Protein AF-W2T101-F1 (afdb_monomer_lite)

Secondary structure (DSSP, 8-state):
--EEEEEE--SS-GGG-EEEEEETT-EEEEEES--TT-S--EEEEEE--SEEEE-TTT--EEEEETTEEEEES-GGGGGT-HHHHHHT-EEEE-TT--SS-EEEEEETTEEEEE-TTS-EEEEE--THHHHHHHHHHTT-HHHHHHHHHHH--HHHHHHHHHH-

Organism: Necator americanus (NCBI:txid51031)

Radius of gyration: 15.48 Å; chains: 1; bounding box: 34×42×39 Å

pLDDT: mean 94.25, std 4.8, range [69.44, 98.38]

Structure (mmCIF, N/CA/C/O backbone):
data_AF-W2T101-F1
#
_entry.id   AF-W2T101-F1
#
loop_
_atom_site.group_PDB
_atom_site.id
_atom_site.type_symbol
_atom_site.label_atom_id
_atom_site.label_alt_id
_atom_site.label_comp_id
_atom_site.label_asym_id
_atom_site.label_entity_id
_atom_site.label_seq_id
_atom_site.pdbx_PDB_ins_code
_atom_site.Cartn_x
_atom_site.Cartn_y
_atom_site.Cartn_z
_atom_site.occupancy
_atom_site.B_iso_or_equiv
_atom_site.auth_seq_id
_atom_site.auth_comp_id
_atom_site.auth_asym_id
_atom_site.auth_atom_id
_atom_site.pdbx_PDB_model_num
ATOM 1 N N . ARG A 1 1 ? -1.918 23.719 -1.508 1.00 80.31 1 ARG A N 1
ATOM 2 C CA . ARG A 1 1 ? -1.043 22.685 -2.098 1.00 80.31 1 ARG A CA 1
ATOM 3 C C . ARG A 1 1 ? -1.789 22.065 -3.254 1.00 80.31 1 ARG A C 1
ATOM 5 O O . ARG A 1 1 ? -2.961 21.752 -3.078 1.00 80.31 1 ARG A O 1
ATOM 12 N N . GLU A 1 2 ? -1.154 21.980 -4.411 1.00 94.25 2 GLU A N 1
ATOM 13 C CA . GLU A 1 2 ? -1.761 21.376 -5.592 1.00 94.25 2 GLU A CA 1
ATOM 14 C C . GLU A 1 2 ? -1.752 19.852 -5.441 1.00 94.25 2 GLU A C 1
ATOM 16 O O . GLU A 1 2 ? -0.748 19.282 -5.014 1.00 94.25 2 GLU A O 1
ATOM 21 N N . ILE A 1 3 ? -2.883 19.206 -5.726 1.00 96.19 3 ILE A N 1
ATOM 22 C CA . ILE A 1 3 ? -3.001 17.744 -5.736 1.00 96.19 3 ILE A CA 1
ATOM 23 C C . ILE A 1 3 ? -2.702 17.280 -7.158 1.00 96.19 3 ILE A C 1
ATOM 25 O O . ILE A 1 3 ? -3.375 17.710 -8.090 1.00 96.19 3 ILE A O 1
ATOM 29 N N . LEU A 1 4 ? -1.716 16.397 -7.315 1.00 95.88 4 LEU A N 1
ATOM 30 C CA . LEU A 1 4 ? -1.270 15.925 -8.630 1.00 95.88 4 LEU A CA 1
ATOM 31 C C . LEU A 1 4 ? -1.926 14.605 -9.049 1.00 95.88 4 LEU A C 1
ATOM 33 O O . LEU A 1 4 ? -2.053 14.322 -10.236 1.00 95.88 4 LEU A O 1
ATOM 37 N N . GLU A 1 5 ? -2.319 13.777 -8.084 1.00 96.06 5 GLU A N 1
ATOM 38 C CA . GLU A 1 5 ? -2.957 12.481 -8.323 1.00 96.06 5 GLU A CA 1
ATOM 39 C C . GLU A 1 5 ? -3.786 12.092 -7.101 1.00 96.06 5 GLU A C 1
ATOM 41 O O . GLU A 1 5 ? -3.426 12.413 -5.964 1.00 96.06 5 GLU A O 1
ATOM 46 N N . LEU A 1 6 ? -4.879 11.372 -7.343 1.00 96.56 6 LEU A N 1
ATOM 47 C CA . LEU A 1 6 ? -5.729 10.784 -6.318 1.00 96.56 6 LEU A CA 1
ATOM 48 C C . LEU A 1 6 ? -6.179 9.384 -6.742 1.00 96.56 6 LEU A C 1
ATOM 50 O O . LEU A 1 6 ? -6.402 9.120 -7.922 1.00 96.56 6 LEU A O 1
ATOM 54 N N . THR A 1 7 ? -6.339 8.495 -5.770 1.00 97.50 7 THR A N 1
ATOM 55 C CA . THR A 1 7 ? -6.857 7.139 -5.956 1.00 97.50 7 THR A CA 1
ATOM 56 C C . THR A 1 7 ? -7.676 6.724 -4.737 1.00 97.50 7 THR A C 1
ATOM 58 O O . THR A 1 7 ? -7.422 7.170 -3.618 1.00 97.50 7 THR A O 1
ATOM 61 N N . LEU A 1 8 ? -8.700 5.900 -4.941 1.00 97.25 8 LEU A N 1
ATOM 62 C CA . LEU A 1 8 ? -9.662 5.508 -3.910 1.00 97.25 8 LEU A CA 1
ATOM 63 C C . LEU A 1 8 ? -9.600 3.997 -3.697 1.00 97.25 8 LEU A C 1
ATOM 65 O O . LEU A 1 8 ? -9.585 3.248 -4.675 1.00 97.25 8 LEU A O 1
ATOM 69 N N . SER A 1 9 ? -9.617 3.549 -2.441 1.00 97.06 9 SER A N 1
ATOM 70 C CA . SER A 1 9 ? -9.716 2.122 -2.126 1.00 97.06 9 SER A CA 1
ATOM 71 C C . SER A 1 9 ? -11.029 1.534 -2.663 1.00 97.06 9 SER A C 1
ATOM 73 O O . SER A 1 9 ? -12.048 2.223 -2.676 1.00 97.06 9 SER A O 1
ATOM 75 N N . GLN A 1 10 ? -11.024 0.282 -3.138 1.00 93.19 10 GLN A N 1
ATOM 76 C CA . GLN A 1 10 ? -12.163 -0.316 -3.862 1.00 93.19 10 GLN A CA 1
ATOM 77 C C . GLN A 1 10 ? -12.807 -1.526 -3.160 1.00 93.19 10 GLN A C 1
ATOM 79 O O . GLN A 1 10 ? -13.957 -1.853 -3.446 1.00 93.19 10 GLN A O 1
ATOM 84 N N . CYS A 1 11 ? -12.177 -2.091 -2.131 1.00 91.88 11 CYS A N 1
ATOM 85 C CA . CYS A 1 11 ? -12.676 -3.248 -1.369 1.00 91.88 11 CYS A CA 1
ATOM 86 C C . CYS A 1 11 ? -13.237 -2.853 0.011 1.00 91.88 11 CYS A C 1
ATOM 88 O O . CYS A 1 11 ? -13.007 -1.734 0.472 1.00 91.88 11 CYS A O 1
ATOM 90 N N . GLY A 1 12 ? -13.937 -3.758 0.696 1.00 88.25 12 GLY A N 1
ATOM 91 C CA . GLY A 1 12 ? -14.432 -3.529 2.062 1.00 88.25 12 GLY A CA 1
ATOM 92 C C . GLY A 1 12 ? -15.658 -2.610 2.150 1.00 88.25 12 GLY A C 1
ATOM 93 O O . GLY A 1 12 ? -16.343 -2.352 1.158 1.00 88.25 12 GLY A O 1
ATOM 94 N N . LYS A 1 13 ? -15.975 -2.134 3.361 1.00 90.56 13 LYS A N 1
ATOM 95 C CA . LYS A 1 13 ? -17.189 -1.340 3.608 1.00 90.56 13 LYS A CA 1
ATOM 96 C C . LYS A 1 13 ? -17.016 0.103 3.136 1.00 90.56 13 LYS A C 1
ATOM 98 O O . LYS A 1 13 ? -15.958 0.707 3.292 1.00 90.56 13 LYS A O 1
ATOM 103 N N . LEU A 1 14 ? -18.109 0.724 2.683 1.00 88.50 14 LEU A N 1
ATOM 104 C CA . LEU A 1 14 ? -18.124 2.149 2.311 1.00 88.50 14 LEU A CA 1
ATOM 105 C C . LEU A 1 14 ? -17.672 3.069 3.455 1.00 88.50 14 LEU A C 1
ATOM 107 O O . LEU A 1 14 ? -17.056 4.106 3.222 1.00 88.50 14 LEU A O 1
ATOM 111 N N . THR A 1 15 ? -17.949 2.682 4.701 1.00 89.38 15 THR A N 1
ATOM 112 C CA . THR A 1 15 ? -17.563 3.441 5.898 1.00 89.38 15 THR A CA 1
ATOM 113 C C . THR A 1 15 ? -16.063 3.417 6.187 1.00 89.38 15 THR A C 1
ATOM 115 O O . THR A 1 15 ? -15.600 4.242 6.968 1.00 89.38 15 THR A O 1
ATOM 118 N N . GLU A 1 16 ? -15.325 2.496 5.571 1.00 89.75 16 GLU A N 1
ATOM 119 C CA . GLU A 1 16 ? -13.884 2.274 5.751 1.00 89.75 16 GLU A CA 1
ATOM 120 C C . GLU A 1 16 ? -13.080 2.776 4.536 1.00 89.75 16 GLU A C 1
ATOM 122 O O . GLU A 1 16 ? -11.869 2.593 4.467 1.00 89.75 16 GLU A O 1
ATOM 127 N N . ARG A 1 17 ? -13.738 3.433 3.568 1.00 94.69 17 ARG A N 1
ATOM 128 C CA . ARG A 1 17 ? -13.095 3.967 2.361 1.00 94.69 17 ARG A CA 1
ATOM 129 C C . ARG A 1 17 ? -11.979 4.955 2.702 1.00 94.69 17 ARG A C 1
ATOM 131 O O . ARG A 1 17 ? -12.181 5.912 3.460 1.00 94.69 17 ARG A O 1
ATOM 138 N N . ILE A 1 18 ? -10.834 4.748 2.056 1.00 96.75 18 ILE A N 1
ATOM 139 C CA . ILE A 1 18 ? -9.652 5.600 2.151 1.00 96.75 18 ILE A CA 1
ATOM 140 C C . ILE A 1 18 ? -9.361 6.193 0.775 1.00 96.75 18 ILE A C 1
ATOM 142 O O . ILE A 1 18 ? -9.316 5.481 -0.229 1.00 96.75 18 ILE A O 1
ATOM 146 N N . LEU A 1 19 ? -9.150 7.505 0.745 1.00 97.25 19 LEU A N 1
ATOM 147 C CA . LEU A 1 19 ? -8.611 8.234 -0.395 1.00 97.25 19 LEU A CA 1
ATOM 148 C C . LEU A 1 19 ? -7.102 8.391 -0.192 1.00 97.25 19 LEU A C 1
ATOM 150 O O . LEU A 1 19 ? -6.691 8.870 0.860 1.00 97.25 19 LEU A O 1
ATOM 154 N N . ALA A 1 20 ? -6.288 8.029 -1.177 1.00 98.25 20 ALA A N 1
ATOM 155 C CA . ALA A 1 20 ? -4.860 8.326 -1.206 1.00 98.25 20 ALA A CA 1
ATOM 156 C C . ALA A 1 20 ? -4.578 9.376 -2.281 1.00 98.25 20 ALA A C 1
ATOM 158 O O . ALA A 1 20 ? -5.200 9.364 -3.341 1.00 98.25 20 ALA A O 1
ATOM 159 N N . PHE A 1 21 ? -3.663 10.298 -2.012 1.00 97.62 21 PHE A N 1
ATOM 160 C CA . PHE A 1 21 ? -3.306 11.354 -2.952 1.00 97.62 21 PHE A CA 1
ATOM 161 C C . PHE A 1 21 ? -1.879 11.837 -2.720 1.00 97.62 21 PHE A C 1
ATOM 163 O O . PHE A 1 21 ? -1.332 11.694 -1.622 1.00 97.62 21 PHE A O 1
ATOM 170 N N . ARG A 1 22 ? -1.285 12.428 -3.758 1.00 96.75 22 ARG A N 1
ATOM 171 C CA . ARG A 1 22 ? 0.012 13.107 -3.662 1.00 96.75 22 ARG A CA 1
ATOM 172 C C . ARG A 1 22 ? -0.097 14.578 -4.023 1.00 96.75 22 ARG A C 1
ATOM 174 O O . ARG A 1 22 ? -0.885 14.952 -4.895 1.00 96.75 22 ARG A O 1
ATOM 181 N N . ASP A 1 23 ? 0.695 15.397 -3.345 1.00 95.31 23 ASP A N 1
ATOM 182 C CA . ASP A 1 23 ? 0.777 16.832 -3.600 1.00 95.31 23 ASP A CA 1
ATOM 183 C C . ASP A 1 23 ? 2.024 17.215 -4.418 1.00 95.31 23 ASP A C 1
ATOM 185 O O . ASP A 1 23 ? 2.893 16.387 -4.705 1.00 95.31 23 ASP A O 1
ATOM 189 N N . SER A 1 24 ? 2.092 18.486 -4.818 1.00 94.62 24 SER A N 1
ATOM 190 C CA . SER A 1 24 ? 3.239 19.089 -5.510 1.00 94.62 24 SER A CA 1
ATOM 191 C C . SER A 1 24 ? 4.558 19.014 -4.731 1.00 94.62 24 SER A C 1
ATOM 193 O O . SER A 1 24 ? 5.619 19.117 -5.339 1.00 94.62 24 SER A O 1
ATOM 195 N N . ASP A 1 25 ? 4.507 18.792 -3.413 1.00 92.62 25 ASP A N 1
ATOM 196 C CA . ASP A 1 25 ? 5.678 18.659 -2.534 1.00 92.62 25 ASP A CA 1
ATOM 197 C C . ASP A 1 25 ? 6.139 17.188 -2.423 1.00 92.62 25 ASP A C 1
ATOM 199 O O . ASP A 1 25 ? 6.900 16.820 -1.523 1.00 92.62 25 ASP A O 1
ATOM 203 N N . ALA A 1 26 ? 5.637 16.326 -3.315 1.00 89.75 26 ALA A N 1
ATOM 204 C CA . ALA A 1 26 ? 5.858 14.886 -3.339 1.00 89.75 26 ALA A CA 1
ATOM 205 C C . ALA A 1 26 ? 5.441 14.165 -2.045 1.00 89.75 26 ALA A C 1
ATOM 207 O O . ALA A 1 26 ? 5.910 13.055 -1.792 1.00 89.75 26 ALA A O 1
ATOM 208 N N . ALA A 1 27 ? 4.573 14.749 -1.210 1.00 96.25 27 ALA A N 1
ATOM 209 C CA . ALA A 1 27 ? 4.040 14.060 -0.043 1.00 96.25 27 ALA A CA 1
ATOM 210 C C . ALA A 1 27 ? 2.930 13.093 -0.463 1.00 96.25 27 ALA A C 1
ATOM 212 O O . ALA A 1 27 ? 2.052 13.450 -1.240 1.00 96.25 27 ALA A O 1
ATOM 213 N N . VAL A 1 28 ? 2.936 11.886 0.105 1.00 97.81 28 VAL A N 1
ATOM 214 C CA . VAL A 1 28 ? 1.842 10.916 -0.023 1.00 97.81 28 VAL A CA 1
ATOM 215 C C . VAL A 1 28 ? 0.971 11.017 1.214 1.00 97.81 28 VAL A C 1
ATOM 217 O O . VAL A 1 28 ? 1.451 10.833 2.339 1.00 97.81 28 VAL A O 1
ATOM 220 N N . LEU A 1 29 ? -0.309 11.301 1.013 1.00 97.81 29 LEU A N 1
ATOM 221 C CA . LEU A 1 29 ? -1.293 11.443 2.071 1.00 97.81 29 LEU A CA 1
ATOM 222 C C . LEU A 1 29 ? -2.446 10.468 1.869 1.00 97.81 29 LEU A C 1
ATOM 224 O O . LEU A 1 29 ? -2.799 10.113 0.747 1.00 97.81 29 LEU A O 1
ATOM 228 N N . VAL A 1 30 ? -3.059 10.076 2.980 1.00 97.75 30 VAL A N 1
ATOM 229 C CA . VAL A 1 30 ? -4.311 9.324 2.990 1.00 97.75 30 VAL A CA 1
ATOM 230 C C . VAL A 1 30 ? -5.352 10.038 3.827 1.00 97.75 30 VAL A C 1
ATOM 232 O O . VAL A 1 30 ? -5.024 10.684 4.826 1.00 97.75 30 VAL A O 1
ATOM 235 N N . ALA A 1 31 ? -6.610 9.913 3.423 1.00 96.06 31 ALA A N 1
ATOM 236 C CA . ALA A 1 31 ? -7.752 10.500 4.091 1.00 96.06 31 ALA A CA 1
ATOM 237 C C . ALA A 1 31 ? -8.882 9.485 4.281 1.00 96.06 31 ALA A C 1
ATOM 239 O O . ALA A 1 31 ? -9.218 8.739 3.361 1.00 96.06 31 ALA A O 1
ATOM 240 N N . LYS A 1 32 ? -9.512 9.497 5.459 1.00 94.75 32 LYS A N 1
ATOM 241 C CA . LYS A 1 32 ? -10.775 8.779 5.680 1.00 94.75 32 LYS A CA 1
ATOM 242 C C . LYS A 1 32 ? -11.899 9.507 4.946 1.00 94.75 32 LYS A C 1
ATOM 244 O O . LYS A 1 32 ? -12.086 10.703 5.156 1.00 94.75 32 LYS A O 1
ATOM 249 N N . VAL A 1 33 ? -12.662 8.789 4.120 1.00 92.75 33 VAL A N 1
ATOM 250 C CA . VAL A 1 33 ? -13.781 9.377 3.360 1.00 92.75 33 VAL A CA 1
ATOM 251 C C . VAL A 1 33 ? -14.967 9.680 4.273 1.00 92.75 33 VAL A C 1
ATOM 253 O O . VAL A 1 33 ? -15.548 10.760 4.208 1.00 92.75 33 VAL A O 1
ATOM 256 N N . LYS A 1 34 ? -15.319 8.752 5.170 1.00 87.19 34 LYS A N 1
ATOM 257 C CA . LYS A 1 34 ? -16.326 9.015 6.201 1.00 87.19 34 LYS A CA 1
ATOM 258 C C . LYS A 1 34 ? -15.677 9.779 7.347 1.00 87.19 34 LYS A C 1
ATOM 260 O O . LYS A 1 34 ? -14.806 9.251 8.028 1.00 87.19 34 LYS A O 1
ATOM 265 N N . THR A 1 35 ? -16.132 11.005 7.586 1.00 78.12 35 THR A N 1
ATOM 266 C CA . THR A 1 35 ? -15.476 11.917 8.534 1.00 78.12 35 THR A CA 1
ATOM 267 C C . THR A 1 35 ? -16.311 12.279 9.763 1.00 78.12 35 THR A C 1
ATOM 269 O O . THR A 1 35 ? -15.823 12.996 10.638 1.00 78.12 35 THR A O 1
ATOM 272 N N . TYR A 1 36 ? -17.568 11.832 9.844 1.00 78.94 36 TYR A N 1
ATOM 273 C CA . TYR A 1 36 ? -18.447 12.157 10.972 1.00 78.94 36 TYR A CA 1
ATOM 274 C C . TYR A 1 36 ? -17.860 11.632 12.289 1.00 78.94 36 TYR A C 1
ATOM 276 O O . TYR A 1 36 ? -17.561 10.446 12.398 1.00 78.94 36 TYR A O 1
ATOM 284 N N . GLY A 1 37 ? -17.668 12.523 13.266 1.00 72.75 37 GLY A N 1
ATOM 285 C CA . GLY A 1 37 ? -17.081 12.188 14.568 1.00 72.75 37 GLY A CA 1
ATOM 286 C C . GLY A 1 37 ? -15.575 11.884 14.563 1.00 72.75 37 GLY A C 1
ATOM 287 O O . GLY A 1 37 ? -15.037 11.534 15.607 1.00 72.75 37 GLY A O 1
ATOM 288 N N . ILE A 1 38 ? -14.872 12.022 13.430 1.00 75.50 38 ILE A N 1
ATOM 289 C CA . ILE A 1 38 ? -13.429 11.741 13.336 1.00 75.50 38 ILE A CA 1
ATOM 290 C C . ILE A 1 38 ? -12.627 13.046 13.390 1.00 75.50 38 ILE A C 1
ATOM 292 O O . ILE A 1 38 ? -12.784 13.909 12.519 1.00 75.50 38 ILE A O 1
ATOM 296 N N . ALA A 1 39 ? -11.745 13.161 14.389 1.00 69.44 39 ALA A N 1
ATOM 297 C CA . ALA A 1 39 ? -10.860 14.312 14.581 1.00 69.44 39 ALA A CA 1
ATOM 298 C C . ALA A 1 39 ? -9.688 14.323 13.581 1.00 69.44 39 ALA A C 1
ATOM 300 O O . ALA A 1 39 ? -9.501 15.302 12.860 1.00 69.44 39 ALA A O 1
ATOM 301 N N . GLN A 1 40 ? -8.936 13.220 13.470 1.00 73.75 40 GLN A N 1
ATOM 302 C CA . GLN A 1 40 ? -7.829 13.104 12.515 1.00 73.75 40 GLN A CA 1
ATOM 303 C C . GLN A 1 40 ? -8.289 12.426 11.223 1.00 73.75 40 GLN A C 1
ATOM 305 O O . GLN A 1 40 ? -8.518 11.219 11.171 1.00 73.75 40 GLN A O 1
ATOM 310 N N . ARG A 1 41 ? -8.427 13.229 10.167 1.00 87.75 41 ARG A N 1
ATOM 311 C CA . ARG A 1 41 ? -9.018 12.792 8.894 1.00 87.75 41 ARG A CA 1
ATOM 312 C C . ARG A 1 41 ? -7.998 12.535 7.802 1.00 87.75 41 ARG A C 1
ATOM 314 O O . ARG A 1 41 ? -8.290 11.747 6.917 1.00 87.75 41 ARG A O 1
ATOM 321 N N . ILE A 1 42 ? -6.838 13.189 7.871 1.00 94.88 42 ILE A N 1
ATOM 322 C CA . ILE A 1 42 ? -5.781 13.143 6.857 1.00 94.88 42 ILE A CA 1
ATOM 323 C C . ILE A 1 42 ? -4.444 12.874 7.547 1.00 94.88 42 ILE A C 1
ATOM 325 O O . ILE A 1 42 ? -4.168 13.429 8.614 1.00 94.88 42 ILE A O 1
ATOM 329 N N . ALA A 1 43 ? -3.603 12.035 6.951 1.00 96.31 43 ALA A N 1
ATOM 330 C CA . ALA A 1 43 ? -2.259 11.771 7.440 1.00 96.31 43 ALA A CA 1
ATOM 331 C C . ALA A 1 43 ? -1.270 11.565 6.288 1.00 96.31 43 ALA A C 1
ATOM 333 O O . ALA A 1 43 ? -1.569 10.872 5.321 1.00 96.31 43 ALA A O 1
ATOM 334 N N . LYS A 1 44 ? -0.069 12.140 6.418 1.00 97.12 44 LYS A N 1
ATOM 335 C CA . LYS A 1 44 ? 1.078 11.817 5.558 1.00 97.12 44 LYS A CA 1
ATOM 336 C C . LYS A 1 44 ? 1.601 10.413 5.893 1.00 97.12 44 LYS A C 1
ATOM 338 O O . LYS A 1 44 ? 1.845 10.145 7.071 1.00 97.12 44 LYS A O 1
ATOM 343 N N . ILE A 1 45 ? 1.788 9.574 4.872 1.00 98.00 45 ILE A N 1
ATOM 344 C CA . ILE A 1 45 ? 2.271 8.181 4.981 1.00 9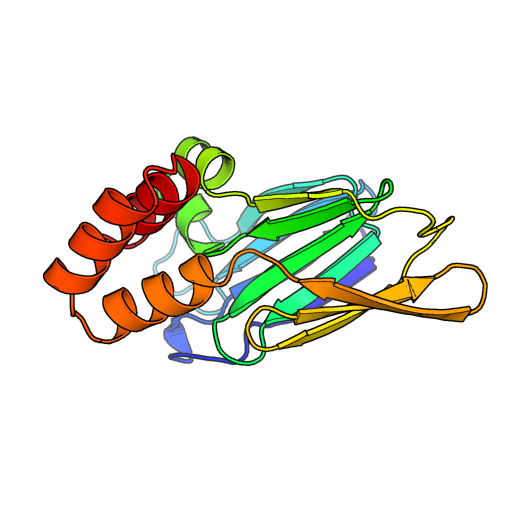8.00 45 ILE A CA 1
ATOM 345 C C . ILE A 1 45 ? 3.631 7.948 4.314 1.00 98.00 45 ILE A C 1
ATOM 347 O O . ILE A 1 45 ? 4.299 6.961 4.617 1.00 98.00 45 ILE A O 1
ATOM 351 N N . GLY A 1 46 ? 4.055 8.853 3.431 1.00 96.75 46 GLY A N 1
ATOM 352 C CA . GLY A 1 46 ? 5.310 8.729 2.697 1.00 96.75 46 GLY A CA 1
ATOM 353 C C . GLY A 1 46 ? 5.591 9.936 1.810 1.00 96.75 46 GLY A C 1
ATOM 354 O O . GLY A 1 46 ? 4.958 10.990 1.945 1.00 96.75 46 GLY A O 1
ATOM 355 N N . SER A 1 47 ? 6.554 9.777 0.911 1.00 95.56 47 SER A N 1
ATOM 356 C CA . SER A 1 47 ? 6.911 10.755 -0.116 1.00 95.56 47 SER A CA 1
ATOM 357 C C . SER A 1 47 ? 7.642 10.085 -1.282 1.00 95.56 47 SER A C 1
ATOM 359 O O . SER A 1 47 ? 7.825 8.870 -1.264 1.00 95.56 47 SER A O 1
ATOM 361 N N . SER A 1 48 ? 8.073 10.878 -2.266 1.00 89.62 48 SER A N 1
ATOM 362 C CA . SER A 1 48 ? 8.977 10.447 -3.347 1.00 89.62 48 SER A CA 1
ATOM 363 C C . SER A 1 48 ? 8.426 9.332 -4.243 1.00 89.62 48 SER A C 1
ATOM 365 O O . SER A 1 48 ? 9.174 8.511 -4.770 1.00 89.62 48 SER A O 1
ATOM 367 N N . VAL A 1 49 ? 7.107 9.311 -4.440 1.00 93.44 49 VAL A N 1
ATOM 368 C CA . VAL A 1 49 ? 6.449 8.448 -5.429 1.00 93.44 49 VAL A CA 1
ATOM 369 C C . VAL A 1 49 ? 5.782 9.300 -6.501 1.00 93.44 49 VAL A C 1
ATOM 371 O O . VAL A 1 49 ? 5.265 10.386 -6.239 1.00 93.44 49 VAL A O 1
ATOM 374 N N . GLU A 1 50 ? 5.799 8.787 -7.719 1.00 93.12 50 GLU A N 1
ATOM 375 C CA . GLU A 1 50 ? 5.294 9.432 -8.926 1.00 93.12 50 GLU A CA 1
ATOM 376 C C . GLU A 1 50 ? 3.888 8.949 -9.283 1.00 93.12 50 GLU A C 1
ATOM 378 O O . GLU A 1 50 ? 3.132 9.684 -9.912 1.00 93.12 50 GLU A O 1
ATOM 383 N N . HIS A 1 51 ? 3.532 7.730 -8.873 1.00 95.88 51 HIS A N 1
ATOM 384 C CA . HIS A 1 51 ? 2.216 7.144 -9.103 1.00 95.88 51 HIS A CA 1
ATOM 385 C C . HIS A 1 51 ? 1.745 6.316 -7.914 1.00 95.88 51 HIS A C 1
ATOM 387 O O . HIS A 1 51 ? 2.557 5.646 -7.268 1.00 95.88 51 HIS A O 1
ATOM 393 N N . LEU A 1 52 ? 0.434 6.335 -7.670 1.00 97.81 52 LEU A N 1
ATOM 394 C CA . LEU A 1 52 ? -0.255 5.592 -6.616 1.00 97.81 52 LEU A CA 1
ATOM 395 C C . LEU A 1 52 ? -1.340 4.686 -7.204 1.00 97.81 52 LEU A C 1
ATOM 397 O O . LEU A 1 52 ? -2.094 5.093 -8.084 1.00 97.81 52 LEU A O 1
ATOM 401 N N . HIS A 1 53 ? -1.478 3.473 -6.673 1.00 97.88 53 HIS A N 1
ATOM 402 C CA . HIS A 1 53 ? -2.547 2.561 -7.078 1.00 97.88 53 HIS A CA 1
ATOM 403 C C . HIS A 1 53 ? -2.935 1.625 -5.936 1.00 97.88 53 HIS A C 1
ATOM 405 O O . HIS A 1 53 ? -2.084 0.946 -5.358 1.00 97.88 53 HIS A O 1
ATOM 411 N N . PHE A 1 54 ? -4.227 1.568 -5.616 1.00 98.12 54 PHE A N 1
ATOM 412 C CA . PHE A 1 54 ? -4.751 0.579 -4.677 1.00 98.12 54 PHE A CA 1
ATOM 413 C C . PHE A 1 54 ? -4.817 -0.808 -5.310 1.00 98.12 54 PHE A C 1
ATOM 415 O O . PHE A 1 54 ? -5.017 -0.947 -6.510 1.00 98.12 54 PHE A O 1
ATOM 422 N N . ASN A 1 55 ? -4.660 -1.840 -4.494 1.00 97.38 55 ASN A N 1
ATOM 423 C CA . ASN A 1 55 ? -4.870 -3.211 -4.905 1.00 97.38 55 ASN A CA 1
ATOM 424 C C . ASN A 1 55 ? -6.364 -3.492 -5.072 1.00 97.38 55 ASN A C 1
ATOM 426 O O . ASN A 1 55 ? -7.152 -3.212 -4.163 1.00 97.38 55 ASN A O 1
ATOM 430 N N . ASP A 1 56 ? -6.724 -4.125 -6.183 1.00 93.00 56 ASP A N 1
ATOM 431 C CA . ASP A 1 56 ? -8.123 -4.369 -6.556 1.00 93.00 56 ASP A CA 1
ATOM 432 C C . ASP A 1 56 ? -8.831 -5.429 -5.689 1.00 93.00 56 ASP A C 1
ATOM 434 O O . ASP A 1 56 ? -10.044 -5.585 -5.787 1.00 93.00 56 ASP A O 1
ATOM 438 N N . THR A 1 57 ? -8.090 -6.172 -4.857 1.00 92.19 57 THR A N 1
ATOM 439 C CA . THR A 1 57 ? -8.614 -7.287 -4.038 1.00 92.19 57 THR A CA 1
ATOM 440 C C . THR A 1 57 ? -8.446 -7.080 -2.534 1.00 92.19 57 THR A C 1
ATOM 442 O O . THR A 1 57 ? -9.232 -7.599 -1.746 1.00 92.19 57 THR A O 1
ATOM 445 N N . THR A 1 58 ? -7.435 -6.313 -2.115 1.00 93.38 58 THR A N 1
ATOM 446 C CA . THR A 1 58 ? -7.024 -6.216 -0.701 1.00 93.38 58 THR A CA 1
ATOM 447 C C . THR A 1 58 ? -6.933 -4.790 -0.166 1.00 93.38 58 THR A C 1
ATOM 449 O O . THR A 1 58 ? -6.685 -4.619 1.020 1.00 93.38 58 THR A O 1
ATOM 452 N N . ASN A 1 59 ? -7.112 -3.758 -1.002 1.00 95.12 59 ASN A N 1
ATOM 453 C CA . ASN A 1 59 ? -6.867 -2.351 -0.644 1.00 95.12 59 ASN A CA 1
ATOM 454 C C . ASN A 1 59 ? -5.444 -2.019 -0.153 1.00 95.12 59 ASN A C 1
ATOM 456 O O . ASN A 1 59 ? -5.230 -0.916 0.352 1.00 95.12 59 ASN A O 1
ATOM 460 N N . MET A 1 60 ? -4.454 -2.895 -0.348 1.00 97.38 60 MET A N 1
ATOM 461 C CA . MET A 1 60 ? -3.053 -2.496 -0.191 1.00 97.38 60 MET A CA 1
ATOM 462 C C . MET A 1 60 ? -2.758 -1.318 -1.127 1.00 97.38 60 MET A C 1
ATOM 464 O O . MET A 1 60 ? -3.156 -1.349 -2.289 1.00 97.38 60 MET A O 1
ATOM 468 N N . LEU A 1 61 ? -2.055 -0.287 -0.668 1.00 98.38 61 LEU A N 1
ATOM 469 C CA . LEU A 1 61 ? -1.651 0.821 -1.534 1.00 98.38 61 LEU A CA 1
ATOM 470 C C . LEU A 1 61 ? -0.241 0.562 -2.053 1.00 98.38 61 LEU A C 1
ATOM 472 O O . LEU A 1 61 ? 0.657 0.289 -1.262 1.00 98.38 61 LEU A O 1
ATOM 476 N N . ALA A 1 62 ? -0.032 0.690 -3.357 1.00 98.25 62 ALA A N 1
ATOM 477 C CA . ALA A 1 62 ? 1.296 0.702 -3.949 1.00 98.25 62 ALA A CA 1
ATOM 478 C C . ALA A 1 62 ? 1.641 2.102 -4.467 1.00 98.25 62 ALA A C 1
ATOM 480 O O . ALA A 1 62 ? 0.788 2.809 -5.006 1.00 98.25 62 ALA A O 1
ATOM 481 N N . GLY A 1 63 ? 2.904 2.481 -4.310 1.00 97.88 63 GLY A N 1
ATOM 482 C CA . GLY A 1 63 ? 3.516 3.652 -4.916 1.00 97.88 63 GLY A CA 1
ATOM 483 C C . GLY A 1 63 ? 4.778 3.263 -5.679 1.00 97.88 63 GLY A C 1
ATOM 484 O O . GLY A 1 63 ? 5.480 2.335 -5.280 1.00 97.88 63 GLY A O 1
ATOM 485 N N . VAL A 1 64 ? 5.077 3.956 -6.776 1.00 97.00 64 VAL A N 1
ATOM 486 C CA . VAL A 1 64 ? 6.322 3.768 -7.542 1.00 97.00 64 VAL A CA 1
ATOM 487 C C . VAL A 1 64 ? 7.079 5.084 -7.650 1.00 97.00 64 VAL A C 1
ATOM 489 O O . VAL A 1 64 ? 6.478 6.126 -7.888 1.00 97.00 64 VAL A O 1
ATOM 492 N N . GLY A 1 65 ? 8.391 5.038 -7.470 1.00 93.06 65 GLY A N 1
ATOM 493 C CA . GLY A 1 65 ? 9.294 6.184 -7.581 1.00 93.06 65 GLY A CA 1
ATOM 494 C C . GLY A 1 65 ? 10.719 5.741 -7.280 1.00 93.06 65 GLY A C 1
ATOM 495 O O . GLY A 1 65 ? 10.907 4.661 -6.735 1.00 93.06 65 GLY A O 1
ATOM 496 N N . GLU A 1 66 ? 11.732 6.511 -7.679 1.00 90.25 66 GLU A N 1
ATOM 497 C CA . GLU A 1 66 ? 13.142 6.256 -7.317 1.00 90.25 66 GLU A CA 1
ATOM 498 C C . GLU A 1 66 ? 13.627 4.801 -7.534 1.00 90.25 66 GLU A C 1
ATOM 500 O O . GLU A 1 66 ? 14.375 4.244 -6.726 1.00 90.25 66 GLU A O 1
ATOM 505 N N . GLY A 1 67 ? 13.171 4.150 -8.612 1.00 92.81 67 GLY A N 1
ATOM 506 C CA . GLY A 1 67 ? 13.567 2.774 -8.940 1.00 92.81 67 GLY A CA 1
ATOM 507 C C . GLY A 1 67 ? 13.016 1.695 -7.996 1.00 92.81 67 GLY A C 1
ATOM 508 O O . GLY A 1 67 ? 13.539 0.580 -7.972 1.00 92.81 67 GLY A O 1
ATOM 509 N N . ARG A 1 68 ? 11.973 1.995 -7.218 1.00 95.12 68 ARG A N 1
ATOM 510 C CA . ARG A 1 68 ? 11.360 1.062 -6.268 1.00 95.12 68 ARG A CA 1
ATOM 511 C C . ARG A 1 68 ? 9.838 1.112 -6.302 1.00 95.12 68 ARG A C 1
ATOM 513 O O . ARG A 1 68 ? 9.230 2.090 -6.737 1.00 95.12 68 ARG A O 1
ATOM 520 N N . VAL A 1 69 ? 9.237 0.027 -5.834 1.00 97.31 69 VAL A N 1
ATOM 521 C CA . VAL A 1 69 ? 7.822 -0.062 -5.488 1.00 97.31 69 VAL A CA 1
ATOM 522 C C . VAL A 1 69 ? 7.723 -0.119 -3.972 1.00 97.31 69 VAL A C 1
ATOM 524 O O . VAL A 1 69 ? 8.286 -1.013 -3.344 1.00 97.31 69 VAL A O 1
ATOM 527 N N . ILE A 1 70 ? 6.988 0.826 -3.402 1.00 97.75 70 ILE A N 1
ATOM 528 C CA . ILE A 1 70 ? 6.654 0.875 -1.983 1.00 97.75 70 ILE A CA 1
ATOM 529 C C . ILE A 1 70 ? 5.222 0.375 -1.848 1.00 97.75 70 ILE A C 1
ATOM 531 O O . ILE A 1 70 ? 4.330 0.883 -2.525 1.00 97.75 70 ILE A O 1
ATOM 535 N N . VAL A 1 71 ? 4.986 -0.609 -0.986 1.00 98.25 71 VAL A N 1
ATOM 536 C CA . VAL A 1 71 ? 3.634 -1.069 -0.662 1.00 98.25 71 VAL A CA 1
ATOM 537 C C . VAL A 1 71 ? 3.339 -0.810 0.805 1.00 98.25 71 VAL A C 1
ATOM 539 O O . VAL A 1 71 ? 4.102 -1.210 1.682 1.00 98.25 71 VAL A O 1
ATOM 542 N N . TRP A 1 72 ? 2.201 -0.168 1.052 1.00 98.25 72 TRP A N 1
ATOM 543 C CA . TRP A 1 72 ? 1.567 -0.043 2.357 1.00 98.25 72 TRP A CA 1
ATOM 544 C C . TRP A 1 72 ? 0.456 -1.095 2.443 1.00 98.25 72 TRP A C 1
ATOM 546 O O . TRP A 1 72 ? -0.591 -0.913 1.812 1.00 98.25 72 TRP A O 1
ATOM 556 N N . PRO A 1 73 ? 0.655 -2.198 3.189 1.00 97.31 73 PRO A N 1
ATOM 557 C CA . PRO A 1 73 ? -0.342 -3.259 3.263 1.00 97.31 73 PRO A CA 1
ATOM 558 C C . PRO A 1 73 ? -1.679 -2.789 3.852 1.00 97.31 73 PRO A C 1
ATOM 560 O O . PRO A 1 73 ? -2.729 -3.197 3.377 1.00 97.31 73 PRO A O 1
ATOM 563 N N . ALA A 1 74 ? -1.635 -1.895 4.842 1.00 96.62 74 ALA A N 1
ATOM 564 C CA . ALA A 1 74 ? -2.810 -1.304 5.477 1.00 96.62 74 ALA A CA 1
ATOM 565 C C . ALA A 1 74 ? -2.515 0.162 5.826 1.00 96.62 74 ALA A C 1
ATOM 567 O O . ALA A 1 74 ? -1.803 0.471 6.784 1.00 96.62 74 ALA A O 1
ATOM 568 N N . VAL A 1 75 ? -3.013 1.089 5.008 1.00 97.25 75 VAL A N 1
ATOM 569 C CA . VAL A 1 75 ? -2.747 2.530 5.163 1.00 97.25 75 VAL A CA 1
ATOM 570 C C . VAL A 1 75 ? -3.438 3.129 6.386 1.00 97.25 75 VAL A C 1
ATOM 572 O O . VAL A 1 75 ? -2.985 4.137 6.921 1.00 97.25 75 VAL A O 1
ATOM 575 N N . GLU A 1 76 ? -4.519 2.510 6.849 1.00 94.62 76 GLU A N 1
ATOM 576 C CA . GLU A 1 76 ? -5.314 2.915 8.002 1.00 94.62 76 GLU A CA 1
ATOM 577 C C . GLU A 1 76 ? -4.533 2.878 9.323 1.00 94.62 76 GLU A C 1
ATOM 579 O O . GLU A 1 76 ? -4.857 3.649 10.230 1.00 94.62 76 GLU A O 1
ATOM 584 N N . ILE A 1 77 ? -3.457 2.083 9.392 1.00 96.38 77 ILE A N 1
ATOM 585 C CA . ILE A 1 77 ? -2.552 2.004 10.548 1.00 96.38 77 ILE A CA 1
ATOM 586 C C . ILE A 1 77 ? -2.012 3.395 10.913 1.00 96.38 77 ILE A C 1
ATOM 588 O O . ILE A 1 77 ? -1.842 3.701 12.091 1.00 96.38 77 ILE A O 1
ATOM 592 N N . VAL A 1 78 ? -1.831 4.300 9.939 1.00 97.06 78 VAL A N 1
ATOM 593 C CA . VAL A 1 78 ? -1.338 5.670 10.186 1.00 97.06 78 VAL A CA 1
ATOM 594 C C . VAL A 1 78 ? -2.212 6.480 11.149 1.00 97.06 78 VAL A C 1
ATOM 596 O O . VAL A 1 78 ? -1.729 7.420 11.784 1.00 97.06 78 VAL A O 1
ATOM 599 N N . PHE A 1 79 ? -3.506 6.161 11.232 1.00 93.81 79 PHE A N 1
ATOM 600 C CA . PHE A 1 79 ? -4.447 6.856 12.108 1.00 93.81 79 PHE A CA 1
ATOM 601 C C . PHE A 1 79 ? -4.417 6.324 13.546 1.00 93.81 79 PHE A C 1
ATOM 603 O O . PHE A 1 79 ? -5.104 6.885 14.396 1.00 93.81 79 PHE A O 1
ATOM 610 N N . ILE A 1 80 ? -3.648 5.263 13.797 1.00 93.19 80 ILE A N 1
ATO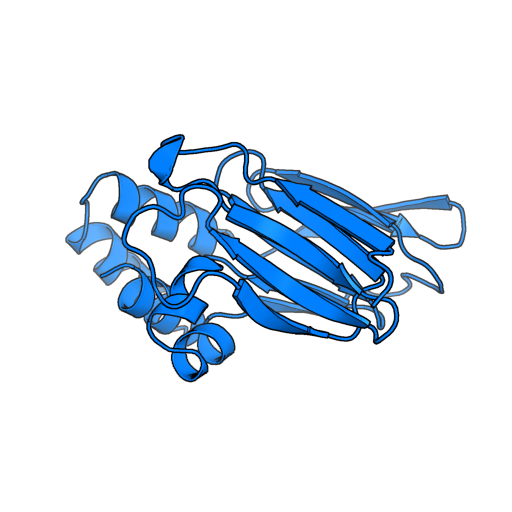M 611 C CA . ILE A 1 80 ? -3.476 4.615 15.098 1.00 93.19 80 ILE A CA 1
ATOM 612 C C . ILE A 1 80 ? -2.028 4.811 15.557 1.00 93.19 80 ILE A C 1
ATOM 614 O O . ILE A 1 80 ? -1.785 5.419 16.595 1.00 93.19 80 ILE A O 1
ATOM 618 N N . ASP A 1 81 ? -1.064 4.363 14.748 1.00 95.56 81 ASP A N 1
ATOM 619 C CA . ASP A 1 81 ? 0.363 4.425 15.047 1.00 95.56 81 ASP A CA 1
ATOM 620 C C . ASP A 1 81 ? 1.187 4.626 13.761 1.00 95.56 81 ASP A C 1
ATOM 622 O O . ASP A 1 81 ? 1.321 3.753 12.899 1.00 95.56 81 ASP A O 1
ATOM 626 N N . ARG A 1 82 ? 1.786 5.815 13.638 1.00 96.00 82 ARG A N 1
ATOM 627 C CA . ARG A 1 82 ? 2.629 6.185 12.491 1.00 96.00 82 ARG A CA 1
ATOM 628 C C . ARG A 1 82 ? 3.924 5.381 12.435 1.00 96.00 82 ARG A C 1
ATOM 630 O O . ARG A 1 82 ? 4.392 5.084 11.340 1.00 96.00 82 ARG A O 1
ATOM 637 N N . THR A 1 83 ? 4.504 5.052 13.584 1.00 96.88 83 THR A N 1
ATOM 638 C CA . THR A 1 83 ? 5.743 4.273 13.680 1.00 96.88 83 THR A CA 1
ATOM 639 C C . THR A 1 83 ? 5.480 2.834 13.256 1.00 96.88 83 THR A C 1
ATOM 641 O O . THR A 1 83 ? 6.265 2.253 12.506 1.00 96.88 83 THR A O 1
ATOM 644 N N . LEU A 1 84 ? 4.337 2.279 13.663 1.00 97.44 84 LEU A N 1
ATOM 645 C CA . LEU A 1 84 ? 3.909 0.948 13.250 1.00 97.44 84 LEU A CA 1
ATOM 646 C C . LEU A 1 84 ? 3.654 0.872 11.743 1.00 97.44 84 LEU A C 1
ATOM 648 O O . LEU A 1 84 ? 4.107 -0.079 11.106 1.00 97.44 84 LEU A O 1
ATOM 652 N N . LEU A 1 85 ? 3.028 1.902 11.153 1.00 97.94 85 LEU A N 1
ATOM 653 C CA . LEU A 1 85 ? 2.881 1.983 9.699 1.00 97.94 85 LEU A CA 1
ATOM 654 C C . LEU A 1 85 ? 4.246 1.888 9.007 1.00 97.94 85 LEU A C 1
ATOM 656 O O . LEU A 1 85 ? 4.382 1.094 8.082 1.00 97.94 85 LEU A O 1
ATOM 660 N N . GLN A 1 86 ? 5.259 2.642 9.455 1.00 97.69 86 GLN A N 1
ATOM 661 C CA . GLN A 1 86 ? 6.589 2.605 8.829 1.00 97.69 86 GLN A CA 1
ATOM 662 C C . GLN A 1 86 ? 7.215 1.204 8.869 1.00 97.69 86 GLN A C 1
ATOM 664 O O . GLN A 1 86 ? 7.812 0.772 7.888 1.00 97.69 86 GLN A O 1
ATOM 669 N N . ARG A 1 87 ? 7.016 0.457 9.961 1.00 97.94 87 ARG A N 1
ATOM 670 C CA . ARG A 1 87 ? 7.502 -0.928 10.106 1.00 97.94 87 ARG A CA 1
ATOM 671 C C . ARG A 1 87 ? 6.729 -1.940 9.254 1.00 97.94 87 ARG A C 1
ATOM 673 O O . ARG A 1 87 ? 7.217 -3.041 9.024 1.00 97.94 87 ARG A O 1
ATOM 680 N N . SER A 1 88 ? 5.531 -1.580 8.793 1.00 97.44 88 SER A N 1
ATOM 681 C CA . SER A 1 88 ? 4.661 -2.428 7.968 1.00 97.44 88 SER A CA 1
ATOM 682 C C . SER A 1 88 ? 4.911 -2.299 6.459 1.00 97.44 88 SER A C 1
ATOM 684 O O . SER A 1 88 ? 4.319 -3.038 5.674 1.00 97.44 88 SER A O 1
ATOM 686 N N . ILE A 1 89 ? 5.767 -1.363 6.037 1.00 97.88 89 ILE A N 1
ATOM 687 C CA . ILE A 1 89 ? 6.024 -1.083 4.622 1.00 97.88 89 ILE A CA 1
ATOM 688 C C . ILE A 1 89 ? 6.829 -2.218 3.980 1.00 97.88 89 ILE A C 1
ATOM 690 O O . ILE A 1 89 ? 7.804 -2.719 4.538 1.00 97.88 89 ILE A O 1
ATOM 694 N N . ILE A 1 90 ? 6.444 -2.582 2.757 1.00 97.44 90 ILE A N 1
ATOM 695 C CA . ILE A 1 90 ? 7.230 -3.444 1.876 1.00 97.44 90 ILE A CA 1
ATOM 696 C C . ILE A 1 90 ? 7.942 -2.541 0.865 1.00 97.44 90 ILE A C 1
ATOM 698 O O . ILE A 1 90 ? 7.291 -1.946 0.007 1.00 97.44 90 ILE A O 1
ATOM 702 N N . ASP A 1 91 ? 9.269 -2.454 0.950 1.00 96.31 91 ASP A N 1
ATOM 703 C CA . ASP A 1 91 ? 10.108 -1.779 -0.049 1.00 96.31 91 ASP A CA 1
ATOM 704 C C . ASP A 1 91 ? 10.688 -2.821 -1.019 1.00 96.31 91 ASP A C 1
ATOM 706 O O . ASP A 1 91 ? 11.393 -3.754 -0.618 1.00 96.31 91 ASP A O 1
ATOM 710 N N . LYS A 1 92 ? 10.343 -2.701 -2.304 1.00 96.12 92 LYS A N 1
ATOM 711 C CA . LYS A 1 92 ? 10.770 -3.607 -3.369 1.00 96.12 92 LYS A CA 1
ATOM 712 C C . LYS A 1 92 ? 11.556 -2.831 -4.432 1.00 96.12 92 LYS A C 1
ATOM 714 O O . LYS A 1 92 ? 10.939 -2.153 -5.258 1.00 96.12 92 LYS A O 1
ATOM 719 N N . PRO A 1 93 ? 12.890 -2.985 -4.515 1.00 95.81 93 PRO A N 1
ATOM 720 C CA . PRO A 1 93 ? 13.654 -2.418 -5.621 1.00 95.81 93 PRO A CA 1
ATOM 721 C C . PRO A 1 93 ? 13.258 -3.083 -6.946 1.00 95.81 93 PRO A C 1
ATOM 723 O O . PRO A 1 93 ? 13.032 -4.298 -7.007 1.00 95.81 93 PRO A O 1
ATOM 726 N N . VAL A 1 94 ? 13.191 -2.287 -8.015 1.00 94.88 94 VAL A N 1
ATOM 727 C CA . VAL A 1 94 ? 12.869 -2.745 -9.371 1.00 94.88 94 VAL A CA 1
ATOM 728 C C . VAL A 1 94 ? 13.908 -2.209 -10.350 1.00 94.88 94 VAL A C 1
ATOM 730 O O . VAL A 1 94 ? 14.042 -1.007 -10.575 1.00 94.88 94 VAL A O 1
ATOM 733 N N . SER A 1 95 ? 14.643 -3.125 -10.972 1.00 91.75 95 SER A N 1
ATOM 734 C CA . SER A 1 95 ? 15.704 -2.781 -11.912 1.00 91.75 95 SER A CA 1
ATOM 735 C C . SER A 1 95 ? 15.159 -2.152 -13.196 1.00 91.75 95 SER A C 1
ATOM 737 O O . SER A 1 95 ? 14.140 -2.584 -13.744 1.00 91.75 95 SER A O 1
ATOM 739 N N . ALA A 1 96 ? 15.903 -1.170 -13.712 1.00 90.00 96 ALA A N 1
ATOM 740 C CA . ALA A 1 96 ? 15.674 -0.558 -15.020 1.00 90.00 96 ALA A CA 1
ATOM 741 C C . ALA A 1 96 ? 14.260 0.029 -15.219 1.00 90.00 96 ALA A C 1
ATOM 743 O O . ALA A 1 96 ? 13.683 -0.107 -16.292 1.00 90.00 96 ALA A O 1
ATOM 744 N N . LEU A 1 97 ? 13.678 0.684 -14.204 1.00 91.56 97 LEU A N 1
ATOM 745 C CA . LEU A 1 97 ? 12.407 1.409 -14.378 1.00 91.56 97 LEU A CA 1
ATOM 746 C C . LEU A 1 97 ? 12.535 2.647 -15.279 1.00 91.56 97 LEU A C 1
ATOM 748 O O . LEU A 1 97 ? 11.590 3.002 -15.985 1.00 91.56 97 LEU A O 1
ATOM 752 N N . GLY A 1 98 ? 13.713 3.275 -15.271 1.00 89.50 98 GLY A N 1
ATOM 753 C CA . GLY A 1 98 ? 13.937 4.557 -15.931 1.00 89.50 98 GLY A CA 1
ATOM 754 C C . GLY A 1 98 ? 13.291 5.718 -15.172 1.00 89.50 98 GLY A C 1
ATOM 755 O O . GLY A 1 98 ? 12.965 5.597 -13.992 1.00 89.50 98 GLY A O 1
ATOM 756 N N . LYS A 1 99 ? 13.144 6.860 -15.850 1.00 90.38 99 LYS A N 1
ATOM 757 C CA . LYS A 1 99 ? 12.487 8.060 -15.307 1.00 90.38 99 LYS A CA 1
ATOM 758 C C . LYS A 1 99 ? 10.983 8.013 -15.570 1.00 90.38 99 LYS A C 1
ATOM 760 O O . LYS A 1 99 ? 10.578 7.582 -16.646 1.00 90.38 99 LYS A O 1
ATOM 765 N N . PHE A 1 100 ? 10.180 8.528 -14.645 1.00 89.31 100 PHE A N 1
ATOM 766 C CA . PHE A 1 100 ? 8.726 8.618 -14.799 1.00 89.31 100 PHE A CA 1
ATOM 767 C C . PHE A 1 100 ? 8.004 7.262 -15.005 1.00 89.31 100 PHE A C 1
ATOM 769 O O . PHE A 1 100 ? 7.151 7.169 -15.900 1.00 89.31 100 PHE A O 1
ATOM 776 N N . PRO A 1 101 ? 8.339 6.170 -14.275 1.00 94.31 101 PRO A N 1
ATOM 777 C CA . PRO A 1 101 ? 7.556 4.937 -14.328 1.00 94.31 101 PRO A CA 1
ATOM 778 C C . PRO A 1 101 ? 6.081 5.157 -13.977 1.00 94.31 101 PRO A C 1
ATOM 780 O O . PRO A 1 101 ? 5.746 5.861 -13.033 1.00 94.31 101 PRO A O 1
ATOM 783 N N . ILE A 1 102 ? 5.186 4.463 -14.684 1.00 95.12 102 ILE A N 1
ATOM 784 C CA . ILE A 1 102 ? 3.749 4.486 -14.376 1.00 95.12 102 ILE A CA 1
ATOM 785 C C . ILE A 1 102 ? 3.336 3.182 -13.710 1.00 95.12 102 ILE A C 1
ATOM 787 O O . ILE A 1 102 ? 3.511 2.105 -14.286 1.00 95.12 102 ILE A O 1
ATOM 791 N N . LEU A 1 103 ? 2.710 3.283 -12.537 1.00 96.81 103 LEU A N 1
ATOM 792 C CA . LEU A 1 103 ? 2.039 2.159 -11.896 1.00 96.81 103 LEU A CA 1
ATOM 793 C C . LEU A 1 103 ? 0.707 1.899 -12.608 1.00 96.81 103 LEU A C 1
ATOM 795 O O . LEU A 1 103 ? -0.210 2.711 -12.544 1.00 96.81 103 LEU A O 1
ATOM 799 N N . ARG A 1 104 ? 0.615 0.787 -13.342 1.00 96.06 104 ARG A N 1
ATOM 800 C CA . ARG A 1 104 ? -0.549 0.472 -14.185 1.00 96.06 104 ARG A CA 1
ATOM 801 C C . ARG A 1 104 ? -1.623 -0.315 -13.456 1.00 96.06 104 ARG A C 1
ATOM 803 O O . ARG A 1 104 ? -2.798 -0.095 -13.715 1.00 96.06 104 ARG A O 1
ATOM 810 N N . ARG A 1 105 ? -1.211 -1.298 -12.657 1.00 96.38 105 ARG A N 1
ATOM 811 C CA . ARG A 1 105 ? -2.122 -2.241 -12.011 1.00 96.38 105 ARG A CA 1
ATOM 812 C C . ARG A 1 105 ? -1.480 -2.843 -10.776 1.00 96.38 105 ARG A C 1
ATOM 814 O O . ARG A 1 105 ? -0.275 -3.108 -10.778 1.00 96.38 105 ARG A O 1
ATOM 821 N N . PHE A 1 106 ? -2.307 -3.122 -9.778 1.00 97.44 106 PHE A N 1
ATOM 822 C CA . PHE A 1 106 ? -1.936 -3.906 -8.615 1.00 97.44 106 PHE A CA 1
ATOM 823 C C . PHE A 1 106 ? -3.072 -4.879 -8.281 1.00 97.44 106 PHE A C 1
ATOM 825 O O . PHE A 1 106 ? -4.145 -4.476 -7.845 1.00 97.44 106 PHE A O 1
ATOM 832 N N . THR A 1 107 ? -2.846 -6.168 -8.510 1.00 95.31 107 THR A N 1
ATOM 833 C CA . THR A 1 107 ? -3.837 -7.218 -8.239 1.00 95.31 107 THR A CA 1
ATOM 834 C C . THR A 1 107 ? -3.125 -8.393 -7.588 1.00 95.31 107 THR A C 1
ATOM 836 O O . THR A 1 107 ? -2.009 -8.730 -7.986 1.00 95.31 107 THR A O 1
ATOM 839 N N . ASP A 1 108 ? -3.743 -8.985 -6.566 1.00 92.50 108 ASP A N 1
ATOM 840 C CA . ASP A 1 108 ? -3.133 -10.021 -5.731 1.00 92.50 108 ASP A CA 1
ATOM 841 C C . ASP A 1 108 ? -1.757 -9.572 -5.214 1.00 92.50 108 ASP A C 1
ATOM 843 O O . ASP A 1 108 ? -1.648 -8.568 -4.508 1.00 92.50 108 ASP A O 1
ATOM 847 N N . ASN A 1 109 ? -0.692 -10.273 -5.598 1.00 94.75 109 ASN A N 1
ATOM 848 C CA . ASN A 1 109 ? 0.686 -9.932 -5.274 1.00 94.75 109 ASN A CA 1
ATOM 849 C C . ASN A 1 109 ? 1.477 -9.375 -6.472 1.00 94.75 109 ASN A C 1
ATOM 851 O O . ASN A 1 109 ? 2.691 -9.206 -6.357 1.00 94.75 109 ASN A O 1
ATOM 855 N N . MET A 1 110 ? 0.832 -9.100 -7.609 1.00 96.81 110 MET A N 1
ATOM 856 C CA . MET A 1 110 ? 1.480 -8.652 -8.841 1.00 96.81 110 MET A CA 1
ATOM 857 C C . MET A 1 110 ? 1.265 -7.154 -9.080 1.00 96.81 110 MET A C 1
ATOM 859 O O . MET A 1 110 ? 0.139 -6.658 -9.108 1.00 96.81 110 MET A O 1
ATOM 863 N N . VAL A 1 111 ? 2.365 -6.442 -9.315 1.00 97.50 111 VAL A N 1
ATOM 864 C CA . VAL A 1 111 ? 2.391 -5.025 -9.683 1.00 97.50 111 VAL A CA 1
ATOM 865 C C . VAL A 1 111 ? 2.887 -4.905 -11.120 1.00 97.50 111 VAL A C 1
ATOM 867 O O . VAL A 1 111 ? 3.997 -5.332 -11.444 1.00 97.50 111 VAL A O 1
ATOM 870 N N . SER A 1 112 ? 2.069 -4.311 -11.985 1.00 97.75 112 SER A N 1
ATOM 871 C CA . SER A 1 112 ? 2.428 -4.013 -13.371 1.00 97.75 112 SER A CA 1
ATOM 872 C C . SER A 1 112 ? 2.870 -2.560 -13.489 1.00 97.75 112 SER A C 1
ATOM 874 O O . SER A 1 112 ? 2.142 -1.643 -13.104 1.00 97.75 112 SER A O 1
ATOM 876 N N . LEU A 1 113 ? 4.037 -2.343 -14.088 1.00 97.62 113 LEU A N 1
ATOM 877 C CA . LEU A 1 113 ? 4.658 -1.035 -14.263 1.00 97.62 113 LEU A CA 1
ATOM 878 C C . LEU A 1 113 ? 4.937 -0.793 -15.746 1.00 97.62 113 LEU A C 1
ATOM 880 O O . LEU A 1 113 ? 5.347 -1.706 -16.462 1.00 97.62 113 LEU A O 1
ATOM 884 N N . ARG A 1 114 ? 4.748 0.441 -16.211 1.00 96.88 114 ARG A N 1
ATOM 885 C CA . ARG A 1 114 ? 5.232 0.896 -17.517 1.00 96.88 114 ARG A CA 1
ATOM 886 C C . ARG A 1 114 ? 6.530 1.668 -17.309 1.00 96.88 114 ARG A C 1
ATOM 888 O O . ARG A 1 114 ? 6.530 2.661 -16.584 1.00 96.88 114 ARG A O 1
ATOM 895 N N . ARG A 1 115 ? 7.609 1.212 -17.938 1.00 94.38 115 ARG A N 1
ATOM 896 C CA . ARG A 1 115 ? 8.926 1.857 -17.920 1.00 94.38 115 ARG A CA 1
ATOM 897 C C . ARG A 1 115 ? 8.945 3.129 -18.768 1.00 94.38 115 ARG A C 1
ATOM 899 O O . ARG A 1 115 ? 8.031 3.384 -19.556 1.00 94.38 115 ARG A O 1
ATOM 906 N N . SER A 1 116 ? 10.027 3.897 -18.645 1.00 91.31 116 SER A N 1
ATOM 907 C CA . SER A 1 116 ? 10.252 5.118 -19.431 1.00 91.31 116 SER A CA 1
ATOM 908 C C . SER A 1 116 ? 10.291 4.881 -20.945 1.00 91.31 116 SER A C 1
ATOM 910 O O . SER A 1 116 ? 9.886 5.748 -21.710 1.00 91.31 116 SER A O 1
ATOM 912 N N . ASP A 1 117 ? 10.756 3.705 -21.379 1.00 91.69 117 ASP A N 1
ATOM 913 C CA . ASP A 1 117 ? 10.781 3.278 -22.788 1.00 91.69 117 ASP A CA 1
ATOM 914 C C . ASP A 1 117 ? 9.412 2.783 -23.301 1.00 91.69 117 ASP A C 1
ATOM 916 O O . ASP A 1 117 ? 9.277 2.388 -24.456 1.00 91.69 117 ASP A O 1
ATOM 920 N N . GLY A 1 118 ? 8.384 2.798 -22.446 1.00 93.06 118 GLY A N 1
ATOM 921 C CA . GLY A 1 118 ? 7.037 2.332 -22.758 1.00 93.06 118 GLY A CA 1
ATOM 922 C C . GLY A 1 118 ? 6.818 0.830 -22.575 1.00 93.06 118 GLY A C 1
ATOM 923 O O . GLY A 1 118 ? 5.661 0.405 -22.590 1.00 93.06 118 GLY A O 1
ATOM 924 N N . SER A 1 119 ? 7.869 0.037 -22.343 1.00 95.19 119 SER A N 1
ATOM 925 C CA . SER A 1 119 ? 7.737 -1.397 -22.080 1.00 95.19 119 SER A CA 1
ATOM 926 C C . SER A 1 119 ? 7.041 -1.666 -20.742 1.00 95.19 119 SER A C 1
ATOM 928 O O . SER A 1 119 ? 7.064 -0.846 -19.818 1.00 95.19 119 SER A O 1
ATOM 930 N N . ILE A 1 120 ? 6.386 -2.823 -20.638 1.00 96.12 120 ILE A N 1
ATOM 931 C CA . ILE A 1 120 ? 5.694 -3.250 -19.421 1.00 96.12 120 ILE A CA 1
ATOM 932 C C . ILE A 1 120 ? 6.576 -4.249 -18.679 1.00 96.12 120 ILE A C 1
ATOM 934 O O . ILE A 1 120 ? 7.051 -5.224 -19.260 1.00 96.12 120 ILE A O 1
ATOM 938 N N . VAL A 1 121 ? 6.765 -4.019 -17.383 1.00 95.62 121 VAL A N 1
ATOM 939 C CA . VAL A 1 121 ? 7.419 -4.954 -16.470 1.00 95.62 121 VAL A CA 1
ATOM 940 C C . VAL A 1 121 ? 6.459 -5.320 -15.345 1.00 95.62 121 VAL A C 1
ATOM 942 O O . VAL A 1 121 ? 5.795 -4.456 -14.774 1.00 95.62 121 VAL A O 1
ATOM 945 N N . ALA A 1 122 ? 6.392 -6.608 -15.026 1.00 95.56 122 ALA A N 1
ATOM 946 C CA . ALA A 1 122 ? 5.684 -7.104 -13.857 1.00 95.56 122 ALA A CA 1
ATOM 947 C C . ALA A 1 122 ? 6.692 -7.408 -12.745 1.00 95.56 122 ALA A C 1
ATOM 949 O O . ALA A 1 122 ? 7.750 -7.988 -12.988 1.00 95.56 122 ALA A O 1
ATOM 950 N N . THR A 1 123 ? 6.356 -7.022 -11.520 1.00 96.00 123 THR A N 1
ATOM 951 C CA . THR A 1 123 ? 7.082 -7.408 -10.310 1.00 96.00 123 THR A CA 1
ATOM 952 C C . THR A 1 123 ? 6.096 -7.972 -9.302 1.00 96.00 123 THR A C 1
ATOM 954 O O . THR A 1 123 ? 4.921 -7.606 -9.297 1.00 96.00 123 THR A O 1
ATOM 957 N N . THR A 1 124 ? 6.560 -8.872 -8.446 1.00 96.06 124 THR A N 1
ATOM 958 C CA . THR A 1 124 ? 5.736 -9.453 -7.388 1.00 96.06 124 THR A CA 1
ATOM 959 C C . THR A 1 124 ? 6.192 -8.956 -6.028 1.00 96.06 124 THR A C 1
ATOM 961 O O . THR A 1 124 ? 7.395 -8.906 -5.743 1.00 96.06 124 THR A O 1
ATOM 964 N N . ILE A 1 125 ? 5.231 -8.658 -5.165 1.00 94.81 125 ILE A N 1
ATOM 965 C CA . ILE A 1 125 ? 5.470 -8.502 -3.734 1.00 94.81 125 ILE A CA 1
ATOM 966 C C . ILE A 1 125 ? 5.321 -9.855 -3.025 1.00 94.81 125 ILE A C 1
ATOM 968 O O . ILE A 1 125 ? 4.717 -10.784 -3.575 1.00 94.81 125 ILE A O 1
ATOM 972 N N . PRO A 1 126 ? 5.867 -10.007 -1.810 1.00 91.19 126 PRO A N 1
ATOM 973 C CA . PRO A 1 126 ? 5.635 -11.207 -1.023 1.00 91.19 126 PRO A CA 1
ATOM 974 C C . PRO A 1 126 ? 4.128 -11.469 -0.822 1.00 91.19 126 PRO A C 1
ATOM 976 O O . PRO A 1 126 ? 3.402 -10.560 -0.416 1.00 91.19 126 PRO A O 1
ATOM 979 N N . PRO A 1 127 ? 3.634 -12.699 -1.068 1.00 89.12 127 PRO A N 1
ATOM 980 C CA . PRO A 1 127 ? 2.196 -12.989 -1.068 1.00 89.12 127 PRO A CA 1
ATOM 981 C C . PRO A 1 127 ? 1.559 -12.937 0.328 1.00 89.12 127 PRO A C 1
ATOM 983 O O . PRO A 1 127 ? 0.338 -12.905 0.454 1.00 89.12 127 PRO A O 1
ATOM 986 N N . PHE A 1 128 ? 2.372 -12.901 1.386 1.00 91.69 128 PHE A N 1
ATOM 987 C CA . PHE A 1 128 ? 1.889 -12.966 2.759 1.00 91.69 128 PHE A CA 1
ATOM 988 C C . PHE A 1 128 ? 0.983 -11.807 3.162 1.00 91.69 128 PHE A C 1
ATOM 990 O O . PHE A 1 128 ? 0.131 -11.996 4.022 1.00 91.69 128 PHE A O 1
ATOM 997 N N . ALA A 1 129 ? 1.163 -10.621 2.573 1.00 91.56 129 ALA A N 1
ATOM 998 C CA . ALA A 1 129 ? 0.417 -9.436 2.980 1.00 91.56 129 ALA A CA 1
ATOM 999 C C . ALA A 1 129 ? -1.067 -9.596 2.638 1.00 91.56 129 ALA A C 1
ATOM 1001 O O . ALA A 1 129 ? -1.919 -9.369 3.492 1.00 91.56 129 ALA A O 1
ATOM 1002 N N . GLY A 1 130 ? -1.367 -10.099 1.436 1.00 93.38 130 GLY A N 1
ATOM 1003 C CA . GLY A 1 130 ? -2.739 -10.388 1.026 1.00 93.38 130 GLY A CA 1
ATOM 1004 C C . GLY A 1 130 ? -3.388 -11.472 1.886 1.00 93.38 130 GLY A C 1
ATOM 1005 O O . GLY A 1 130 ? -4.495 -11.278 2.379 1.00 93.38 130 GLY A O 1
ATOM 1006 N N . SER A 1 131 ? -2.679 -12.578 2.145 1.00 94.50 131 SER A N 1
ATOM 1007 C CA . SER A 1 131 ? -3.195 -13.651 3.008 1.00 94.50 131 SER A CA 1
ATOM 1008 C C . SER A 1 131 ? -3.440 -13.182 4.443 1.00 94.50 131 SER A C 1
ATOM 1010 O O . SER A 1 131 ? -4.434 -13.560 5.054 1.00 94.50 131 SER A O 1
ATOM 1012 N N . LEU A 1 132 ? -2.551 -12.343 4.981 1.00 95.19 132 LEU A N 1
ATOM 1013 C CA . LEU A 1 132 ? -2.688 -11.796 6.326 1.00 95.19 132 LEU A CA 1
ATOM 1014 C C . LEU A 1 132 ? -3.925 -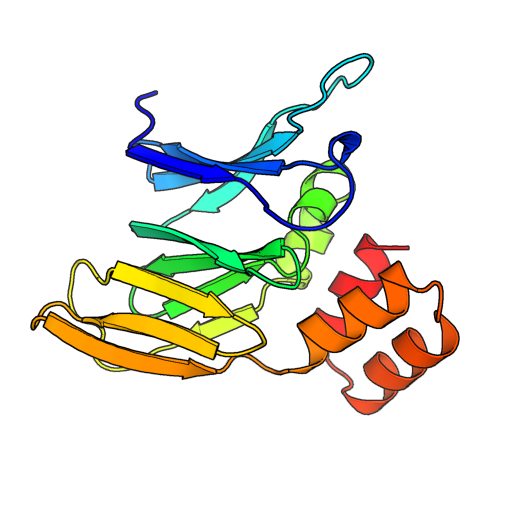10.896 6.435 1.00 95.19 132 LEU A C 1
ATOM 1016 O O . LEU A 1 132 ? -4.720 -11.097 7.348 1.00 95.19 132 LEU A O 1
ATOM 1020 N N . LEU A 1 133 ? -4.118 -9.986 5.472 1.00 94.56 133 LEU A N 1
ATOM 1021 C CA . LEU A 1 133 ? -5.298 -9.116 5.389 1.00 94.56 133 LEU A CA 1
ATOM 1022 C C . LEU A 1 133 ? -6.597 -9.919 5.266 1.00 94.56 133 LEU A C 1
ATOM 1024 O O . LEU A 1 133 ? -7.607 -9.576 5.881 1.00 94.56 133 LEU A O 1
ATOM 1028 N N . GLN A 1 134 ? -6.572 -11.011 4.502 1.00 94.12 134 GLN A N 1
ATOM 1029 C CA . GLN A 1 134 ? -7.721 -11.900 4.380 1.00 94.12 134 GLN A CA 1
ATOM 1030 C C . GLN A 1 134 ? -8.039 -12.595 5.711 1.00 94.12 134 GLN A C 1
A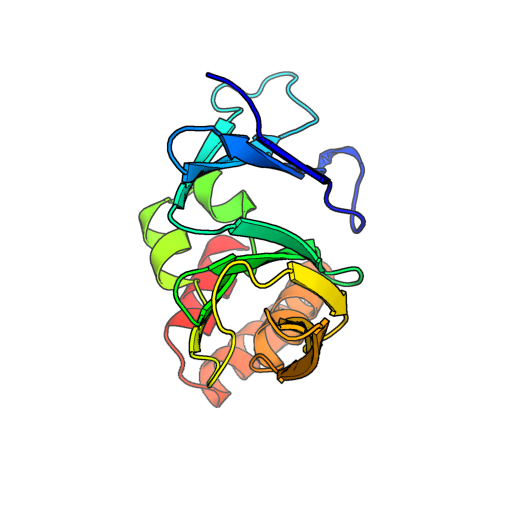TOM 1032 O O . GLN A 1 134 ? -9.185 -12.566 6.159 1.00 94.12 134 GLN A O 1
ATOM 1037 N N . TYR A 1 135 ? -7.041 -13.182 6.380 1.00 96.12 135 TYR A N 1
ATOM 1038 C CA . TYR A 1 135 ? -7.259 -13.834 7.673 1.00 96.12 135 TYR A CA 1
ATOM 1039 C C . TYR A 1 135 ? -7.787 -12.865 8.730 1.00 96.12 135 TYR A C 1
ATOM 1041 O O . TYR A 1 135 ? -8.686 -13.237 9.483 1.00 96.12 135 TYR A O 1
ATOM 1049 N N . THR A 1 136 ? -7.286 -11.627 8.778 1.00 94.25 136 THR A N 1
ATOM 1050 C CA . THR A 1 136 ? -7.801 -10.613 9.709 1.00 94.25 136 THR A CA 1
ATOM 1051 C C . THR A 1 136 ? -9.229 -10.194 9.363 1.00 94.25 136 THR A C 1
ATOM 1053 O O . THR A 1 136 ? -10.068 -10.120 10.257 1.00 94.25 136 THR A O 1
ATOM 1056 N N . ALA A 1 137 ? -9.551 -9.999 8.078 1.00 92.50 137 ALA A N 1
ATOM 1057 C CA . ALA A 1 137 ? -10.907 -9.655 7.641 1.00 92.50 137 ALA A CA 1
ATOM 1058 C C . ALA A 1 137 ? -11.931 -10.757 7.974 1.00 92.50 137 ALA A C 1
ATOM 1060 O O . ALA A 1 137 ? -13.075 -10.465 8.321 1.00 92.50 137 ALA A O 1
ATOM 1061 N N . GLU A 1 138 ? -11.511 -12.022 7.925 1.00 95.00 138 GLU A N 1
ATOM 1062 C CA . GLU A 1 138 ? -12.323 -13.191 8.282 1.00 95.00 138 GLU A CA 1
ATOM 1063 C C . GLU A 1 138 ? -12.276 -13.533 9.787 1.00 95.00 138 GLU A C 1
ATOM 1065 O O . GLU A 1 138 ? -12.812 -14.561 10.199 1.00 95.00 138 GLU A O 1
ATOM 1070 N N . SER A 1 139 ? -11.642 -12.700 10.624 1.00 95.44 139 SER A N 1
ATOM 1071 C C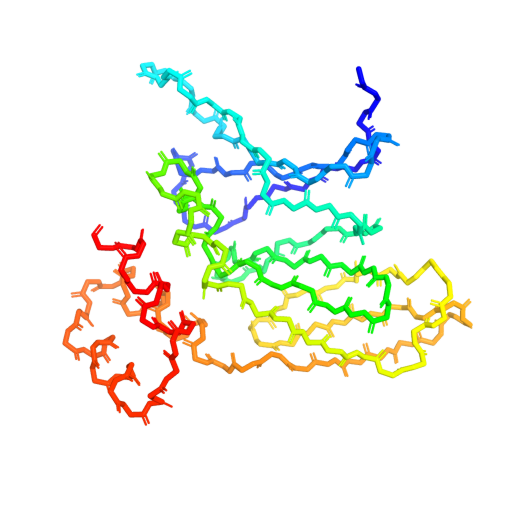A . SER A 1 139 ? -11.452 -12.940 12.068 1.00 95.44 139 SER A CA 1
ATOM 1072 C C . SER A 1 139 ? -10.707 -14.244 12.412 1.00 95.44 139 SER A C 1
ATOM 1074 O O . SER A 1 139 ? -10.825 -14.774 13.518 1.00 95.44 139 SER A O 1
ATOM 1076 N N . LYS A 1 140 ? -9.896 -14.769 11.487 1.00 97.44 140 LYS A N 1
ATOM 1077 C CA . LYS A 1 140 ? -9.086 -15.988 11.649 1.00 97.44 140 LYS A CA 1
ATOM 1078 C C . LYS A 1 140 ? -7.717 -15.676 12.270 1.00 97.44 140 LYS A C 1
ATOM 1080 O O . LYS A 1 140 ? -6.667 -15.979 11.699 1.00 97.44 140 LYS A O 1
ATOM 1085 N N . TRP A 1 141 ? -7.720 -15.087 13.465 1.00 96.62 141 TRP A N 1
ATOM 1086 C CA . TRP A 1 141 ? -6.517 -14.601 14.159 1.00 96.62 141 TRP A CA 1
ATOM 1087 C C . TRP A 1 141 ? -5.449 -15.675 14.392 1.00 96.62 141 TRP A C 1
ATOM 1089 O O . TRP A 1 141 ? -4.262 -15.419 14.195 1.00 96.62 141 TRP A O 1
ATOM 1099 N N . ASP A 1 142 ? -5.848 -16.904 14.721 1.00 97.62 142 ASP A N 1
ATOM 1100 C CA . ASP A 1 142 ? -4.903 -18.010 14.902 1.00 97.62 142 ASP A CA 1
ATOM 1101 C C . ASP A 1 142 ? -4.121 -18.330 13.622 1.00 97.62 142 ASP A C 1
ATOM 1103 O O . ASP A 1 142 ? -2.930 -18.648 13.679 1.00 97.62 142 ASP A O 1
ATOM 1107 N N . GLN A 1 143 ? -4.773 -18.239 12.458 1.00 97.56 143 GLN A N 1
ATOM 1108 C CA . GLN A 1 143 ? -4.130 -18.468 11.164 1.00 97.56 143 GLN A CA 1
ATOM 1109 C C . GLN A 1 143 ? -3.177 -17.322 10.821 1.00 97.56 143 GLN A C 1
ATOM 1111 O O . GLN A 1 143 ? -2.043 -17.580 10.416 1.00 97.56 143 GLN A O 1
ATOM 1116 N N . ALA A 1 144 ? -3.589 -16.078 11.077 1.00 97.25 144 ALA A N 1
ATOM 1117 C CA . ALA A 1 144 ? -2.744 -14.898 10.924 1.00 97.25 144 ALA A CA 1
ATOM 1118 C C . ALA A 1 144 ? -1.471 -14.983 11.791 1.00 97.25 144 ALA A C 1
ATOM 1120 O O . ALA A 1 144 ? -0.357 -14.824 11.292 1.00 97.25 144 ALA A O 1
ATOM 1121 N N . ILE A 1 145 ? -1.606 -15.339 13.072 1.00 97.44 145 ILE A N 1
ATOM 1122 C CA . ILE A 1 145 ? -0.473 -15.504 13.996 1.00 97.44 145 ILE A CA 1
ATOM 1123 C C . ILE A 1 145 ? 0.447 -16.648 13.547 1.00 97.44 145 ILE A C 1
ATOM 1125 O O . ILE A 1 145 ? 1.674 -16.511 13.581 1.00 97.44 145 ILE A O 1
ATOM 1129 N N . ARG A 1 146 ? -0.114 -17.788 13.119 1.00 97.75 146 ARG A N 1
ATOM 1130 C CA . ARG A 1 146 ? 0.673 -18.914 12.581 1.00 97.75 146 ARG A CA 1
ATOM 1131 C C . ARG A 1 146 ? 1.457 -18.502 11.336 1.00 97.75 146 ARG A C 1
ATOM 1133 O O . ARG A 1 146 ? 2.630 -18.859 11.235 1.00 97.75 146 ARG A O 1
ATOM 1140 N N . LEU A 1 147 ? 0.850 -17.720 10.444 1.00 96.75 147 LEU A N 1
ATOM 1141 C CA . LEU A 1 147 ? 1.509 -17.178 9.258 1.00 96.75 147 LEU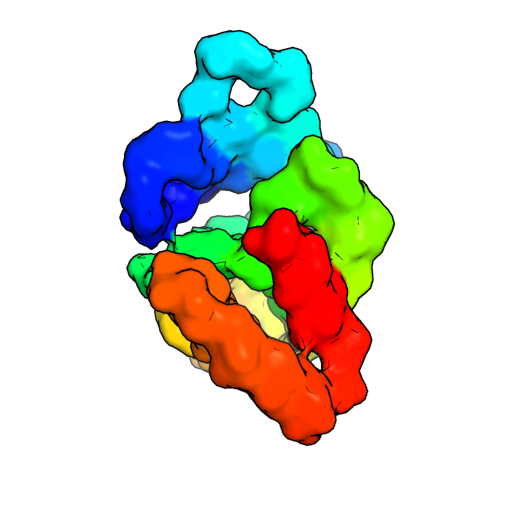 A CA 1
ATOM 1142 C C . LEU A 1 147 ? 2.696 -16.280 9.646 1.00 96.75 147 LEU A C 1
ATOM 1144 O O . LEU A 1 147 ? 3.808 -16.505 9.171 1.00 96.75 147 LEU A O 1
ATOM 1148 N N . CYS A 1 148 ? 2.506 -15.335 10.573 1.00 96.88 148 CYS A N 1
ATOM 1149 C CA . CYS A 1 148 ? 3.585 -14.462 11.050 1.00 96.88 148 CYS A CA 1
ATOM 1150 C C . CYS A 1 148 ? 4.732 -15.247 11.711 1.00 96.88 148 CYS A C 1
ATOM 1152 O O . CYS A 1 148 ? 5.907 -14.966 11.464 1.00 96.88 148 CYS A O 1
ATOM 1154 N N . ARG A 1 149 ? 4.419 -16.283 12.505 1.00 97.44 149 ARG A N 1
ATOM 1155 C CA . ARG A 1 149 ? 5.428 -17.183 13.099 1.00 97.44 149 ARG A CA 1
ATOM 1156 C C . ARG A 1 149 ? 6.199 -17.985 12.052 1.00 97.44 149 ARG A C 1
ATOM 1158 O O . ARG A 1 149 ? 7.378 -18.259 12.261 1.00 97.44 149 ARG A O 1
ATOM 1165 N N . HIS A 1 150 ? 5.543 -18.378 10.963 1.00 96.44 150 HIS A N 1
ATOM 1166 C CA . HIS A 1 150 ? 6.175 -19.125 9.880 1.00 96.44 150 HIS A CA 1
ATOM 1167 C C . HIS A 1 150 ? 7.129 -18.241 9.068 1.00 96.44 150 HIS A C 1
ATOM 1169 O O . HIS A 1 150 ? 8.266 -18.633 8.825 1.00 96.44 150 HIS A O 1
ATOM 1175 N N . ILE A 1 151 ? 6.690 -17.032 8.705 1.00 95.69 151 ILE A N 1
ATOM 1176 C CA . ILE A 1 151 ? 7.464 -16.098 7.874 1.00 95.69 151 ILE A CA 1
ATOM 1177 C C . ILE A 1 151 ? 8.606 -15.452 8.662 1.00 95.69 151 ILE A C 1
ATOM 1179 O O . ILE A 1 151 ? 9.658 -15.173 8.092 1.00 95.69 151 ILE A O 1
ATOM 1183 N N . LYS A 1 152 ? 8.406 -15.211 9.966 1.00 94.06 152 LYS A N 1
ATOM 1184 C CA . LYS A 1 152 ? 9.388 -14.569 10.859 1.00 94.06 152 LYS A CA 1
ATOM 1185 C C . LYS A 1 152 ? 9.855 -13.196 10.353 1.00 94.06 152 LYS A C 1
ATOM 1187 O O . LYS A 1 152 ? 11.006 -12.820 10.551 1.00 94.06 152 LYS A O 1
ATOM 1192 N N . SER A 1 153 ? 8.961 -12.443 9.710 1.00 94.25 153 SER A N 1
ATOM 1193 C CA . SER A 1 153 ? 9.243 -11.091 9.218 1.00 94.25 153 SER A CA 1
ATOM 1194 C C . SER A 1 153 ? 8.655 -10.037 10.149 1.00 94.25 153 SER A C 1
ATOM 1196 O O . SER A 1 153 ? 7.489 -10.115 10.543 1.00 94.25 153 SER A O 1
ATOM 1198 N N . GLU A 1 154 ? 9.441 -9.010 10.459 1.00 95.12 154 GLU A N 1
ATOM 1199 C CA . GLU A 1 154 ? 8.971 -7.852 11.221 1.00 95.12 154 GLU A CA 1
ATOM 1200 C C . GLU A 1 154 ? 7.785 -7.161 10.537 1.00 95.12 154 GLU A C 1
ATOM 1202 O O . GLU A 1 154 ? 6.817 -6.810 11.206 1.00 95.12 154 GLU A O 1
ATOM 1207 N N . VAL A 1 155 ? 7.807 -7.073 9.204 1.00 96.12 155 VAL A N 1
ATOM 1208 C CA . VAL A 1 155 ? 6.736 -6.467 8.402 1.00 96.12 155 VAL A CA 1
ATOM 1209 C C . VAL A 1 155 ? 5.408 -7.179 8.648 1.00 96.12 155 VAL A C 1
ATOM 1211 O O . VAL A 1 155 ? 4.401 -6.532 8.916 1.00 96.12 155 VAL A O 1
ATOM 1214 N N . THR A 1 156 ? 5.396 -8.518 8.632 1.00 95.75 156 THR A N 1
ATOM 1215 C CA . THR A 1 156 ? 4.166 -9.291 8.890 1.00 95.75 156 THR A CA 1
ATOM 1216 C C . THR A 1 156 ? 3.612 -9.065 10.289 1.00 95.75 156 THR A C 1
ATOM 1218 O O . THR A 1 156 ? 2.402 -8.932 10.459 1.00 95.75 156 THR A O 1
ATOM 1221 N N . TRP A 1 157 ? 4.489 -8.969 11.289 1.00 97.31 157 TRP A N 1
ATOM 1222 C CA . TRP A 1 157 ? 4.074 -8.678 12.657 1.00 97.31 157 TRP A CA 1
ATOM 1223 C C . TRP A 1 157 ? 3.566 -7.248 12.814 1.00 97.31 157 TRP A C 1
ATOM 1225 O O . TRP A 1 157 ? 2.577 -7.045 13.510 1.00 97.31 157 TRP A O 1
ATOM 1235 N N . ALA A 1 158 ? 4.191 -6.277 12.147 1.00 97.19 158 ALA A N 1
ATOM 1236 C CA . ALA A 1 158 ? 3.757 -4.887 12.164 1.00 97.19 158 ALA A CA 1
ATOM 1237 C C . ALA A 1 158 ? 2.374 -4.714 11.519 1.00 97.19 158 ALA A C 1
ATOM 1239 O O . ALA A 1 158 ? 1.518 -4.043 12.089 1.00 97.19 158 ALA A O 1
ATOM 1240 N N . VAL A 1 159 ? 2.132 -5.370 10.376 1.00 96.50 159 VAL A N 1
ATOM 1241 C CA . VAL A 1 159 ? 0.809 -5.390 9.733 1.00 96.50 159 VAL A CA 1
ATOM 1242 C C . VAL A 1 159 ? -0.223 -6.020 10.666 1.00 96.50 159 VAL A C 1
ATOM 1244 O O . VAL A 1 159 ? -1.254 -5.410 10.919 1.00 96.50 159 VAL A O 1
ATOM 1247 N N . LEU A 1 160 ? 0.061 -7.202 11.226 1.00 96.75 160 LEU A N 1
ATOM 1248 C CA . LEU A 1 160 ? -0.877 -7.880 12.123 1.00 96.75 160 LEU A CA 1
ATOM 1249 C C . LEU A 1 160 ? -1.201 -7.038 13.364 1.00 96.75 160 LEU A C 1
ATOM 1251 O O . LEU A 1 160 ? -2.363 -6.934 13.734 1.00 96.75 160 LEU A O 1
ATOM 1255 N N . ALA A 1 161 ? -0.191 -6.422 13.983 1.00 96.38 161 ALA A N 1
ATOM 1256 C CA . ALA A 1 161 ? -0.374 -5.561 15.147 1.00 96.38 161 ALA A CA 1
ATOM 1257 C C . ALA A 1 161 ? -1.199 -4.306 14.827 1.00 96.38 161 ALA A C 1
ATOM 1259 O O . ALA A 1 161 ? -1.945 -3.843 15.680 1.00 96.38 161 ALA A O 1
ATOM 1260 N N . GLY A 1 162 ? -1.076 -3.756 13.615 1.00 94.94 162 GLY A N 1
ATOM 1261 C CA . GLY A 1 162 ? -1.834 -2.574 13.205 1.00 94.94 162 GLY A CA 1
ATOM 1262 C C . GLY A 1 162 ? -3.292 -2.859 12.835 1.00 94.94 162 GLY A C 1
ATOM 1263 O O . GLY A 1 162 ? -4.084 -1.923 12.768 1.00 94.94 162 GLY A O 1
ATOM 1264 N N . LEU A 1 163 ? -3.631 -4.126 12.585 1.00 92.31 163 LEU A N 1
ATOM 1265 C CA . LEU A 1 163 ? -4.985 -4.583 12.252 1.00 92.31 163 LEU A CA 1
ATOM 1266 C C . LEU A 1 163 ? -5.768 -5.106 13.467 1.00 92.31 163 LEU A C 1
ATOM 1268 O O . LEU A 1 163 ? -6.965 -5.362 13.331 1.00 92.31 163 LEU A O 1
ATOM 1272 N N . ALA A 1 164 ? -5.084 -5.331 14.592 1.00 87.50 164 ALA A N 1
ATOM 1273 C CA . ALA A 1 164 ? -5.634 -5.900 15.822 1.00 87.50 164 ALA A CA 1
ATOM 1274 C C . ALA A 1 164 ? -6.198 -4.843 16.792 1.00 87.50 164 ALA A C 1
ATOM 1276 O O . ALA A 1 164 ? -6.372 -3.670 16.388 1.00 87.50 164 ALA A O 1
#

Sequence (164 aa):
REILELTLSQCGKLTERILAFRDSDAAVLVAKVKTYGIAQRIAKIGSSVEHLHFNDTTNMLAGVGEGRVIVWPAVEIVFIDRTLLQRSIIDKPVSALGKFPILRRFTDNMVSLRRSDGSIVATTIPPFAGSLLQYTAESKWDQAIRLCRHIKSEVTWAVLAGLA

InterPro domains:
  IPR056456 IFT80, second beta-propeller domain [PF23335] (2-128)

Foldseek 3Di:
DAWDDKDWQADDDPQAIKIWTAGPVQWIKIARPNCVPNPDGMDTQDGAFLEWDAENQQRWIWTDHPQWIKIQLDPCLCVVDNVLSVLQIDIGGHPQQAPRKYFDHHYQQKTWIQGPVRDIDIDGDDNLSRVLSVCLVVVVLVVLVVSCVVVVGSNSVSSNVSSD